Protein AF-A0A9Q0NGT5-F1 (afdb_monomer)

Solvent-accessible surface area (backbone atoms only — not comparable to full-atom values): 5508 Å² total; per-residue (Å²): 126,79,85,64,90,87,66,93,62,88,81,81,50,80,48,81,43,63,20,69,45,98,84,76,39,71,43,89,74,46,77,83,42,94,88,44,65,42,75,66,55,28,56,74,71,65,50,56,89,55,39,41,82,45,66,65,80,80,59,44,80,35,82,90,77,72,41,76,45,74,90,56,87,79,76,63,91,74,90,132

InterPro domains:
  IPR000007 Tubby, C-terminal [PF01167] (2-80)
  IPR000007 Tubby, C-terminal [PR01573] (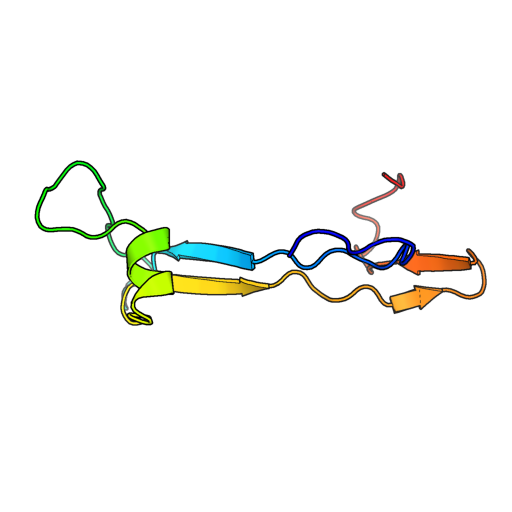54-71)
  IPR000007 Tubby, C-terminal [PR01573] (72-80)
  IPR025659 Tubby-like, C-terminal [G3DSA:3.20.90.10] (1-80)
  IPR025659 Tubby-like, C-terminal [SSF54518] (2-80)

Foldseek 3Di:
DDDDPDDPADDKDKDKAFDADPVRHGQDADPVDPPGDDRVRCVVVVVPPTMDIDIDDHFDQDPVVRDGDDDPVPPDDDDD

Organism: NCBI:txid35572

Nearest PDB structures (foldseek):
  1s31-assembly1_A  TM=8.894E-01  e=2.861E-08  Homo sapiens
  1c8z-assembly1_A  TM=7.954E-01  e=1.152E-07  Mus musculus
  1i7e-assembly1_A  TM=8.170E-01  e=6.909E-07  Mus musculus
  3c5n-assembly1_A  TM=8.310E-01  e=1.749E-06  Homo sapiens
  2fim-assembly1_A  TM=8.577E-01  e=2.973E-06  Homo sapiens

pLDDT: mean 83.55, std 12.73, range [50.59, 96.81]

Secondary structure (DSSP, 8-state):
----TT--PPPP-EEEEE-B-TTS-BP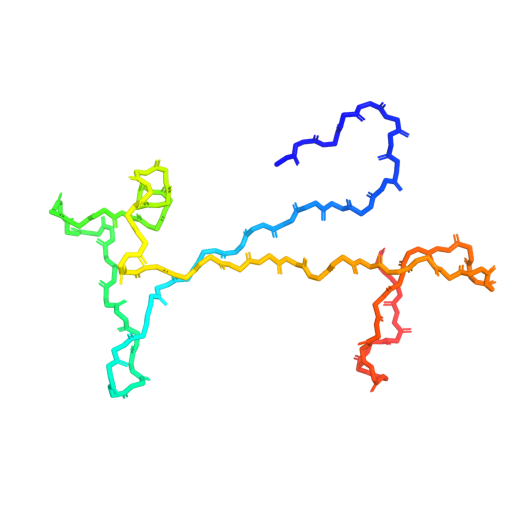P--TTSTTSPPHHHHHHTT--TTEEEEEPPPPEEETTTTEEE---TTS--S--

Mean predicted aligned error: 7.31 Å

Radius of gyration: 17.78 Å; Cα contacts (8 Å, |Δi|>4): 84; chains: 1; bounding box: 47×19×45 Å

Sequence (80 aa):
DTNILGFKGPRNMTVLLPGMTEEDQRVKISSADDADQGLLECWKAKNMDKIVELHNKTPVWNDDTQSYVLNFHGRVTQAS

Structure (mmCIF, N/CA/C/O backbone):
data_AF-A0A9Q0NGT5-F1
#
_entry.id   AF-A0A9Q0NGT5-F1
#
loop_
_atom_site.group_PDB
_atom_site.id
_atom_site.type_symbol
_atom_site.label_atom_id
_atom_site.label_alt_id
_atom_site.label_comp_id
_atom_site.label_asym_id
_atom_site.label_entity_id
_atom_site.label_seq_id
_atom_site.pdbx_PDB_ins_code
_atom_site.Cartn_x
_atom_site.Cartn_y
_atom_site.Cartn_z
_atom_site.occupancy
_atom_site.B_iso_or_equiv
_atom_site.auth_seq_id
_atom_site.auth_comp_id
_atom_site.auth_asym_id
_atom_site.auth_atom_id
_atom_site.pdbx_PDB_model_num
ATOM 1 N N . ASP A 1 1 ? 11.888 2.666 6.060 1.00 51.12 1 ASP A N 1
ATOM 2 C CA . ASP A 1 1 ? 13.250 2.241 5.691 1.00 51.12 1 ASP A CA 1
ATOM 3 C C . ASP A 1 1 ? 14.058 3.384 5.113 1.00 51.12 1 ASP A C 1
ATOM 5 O O . ASP A 1 1 ? 13.669 3.977 4.112 1.00 51.12 1 ASP A O 1
ATOM 9 N N . THR A 1 2 ? 15.158 3.725 5.780 1.00 53.59 2 THR A N 1
ATOM 10 C CA . THR A 1 2 ? 16.129 4.715 5.297 1.00 53.59 2 THR A CA 1
ATOM 11 C C . THR A 1 2 ? 17.115 4.011 4.377 1.00 53.59 2 THR A C 1
ATOM 13 O O . THR A 1 2 ? 17.564 2.913 4.694 1.00 53.59 2 THR A O 1
ATOM 16 N N . ASN A 1 3 ? 17.457 4.628 3.245 1.00 53.22 3 ASN A N 1
ATOM 17 C CA . ASN A 1 3 ? 18.422 4.046 2.321 1.00 53.22 3 ASN A CA 1
ATOM 18 C C . ASN A 1 3 ? 19.793 3.954 3.011 1.00 53.22 3 ASN A C 1
ATOM 20 O O . ASN A 1 3 ? 20.365 4.979 3.386 1.00 53.22 3 ASN A O 1
ATOM 24 N N . ILE A 1 4 ? 20.284 2.736 3.227 1.00 54.66 4 ILE A N 1
ATOM 25 C CA . ILE A 1 4 ? 21.566 2.496 3.888 1.00 54.66 4 ILE A CA 1
ATOM 26 C C . ILE A 1 4 ? 22.653 2.576 2.809 1.00 54.66 4 ILE A C 1
ATOM 28 O O . ILE A 1 4 ? 22.580 1.899 1.786 1.00 54.66 4 ILE A O 1
ATOM 32 N N . LEU A 1 5 ? 23.603 3.486 3.035 1.00 50.59 5 LEU A N 1
ATOM 33 C CA . LEU A 1 5 ? 24.841 3.760 2.297 1.00 50.59 5 LEU A CA 1
ATOM 34 C C . LEU A 1 5 ? 25.119 2.861 1.062 1.00 50.59 5 LEU A C 1
ATOM 36 O O . LEU A 1 5 ? 25.614 1.745 1.185 1.00 50.59 5 LEU A O 1
ATOM 40 N 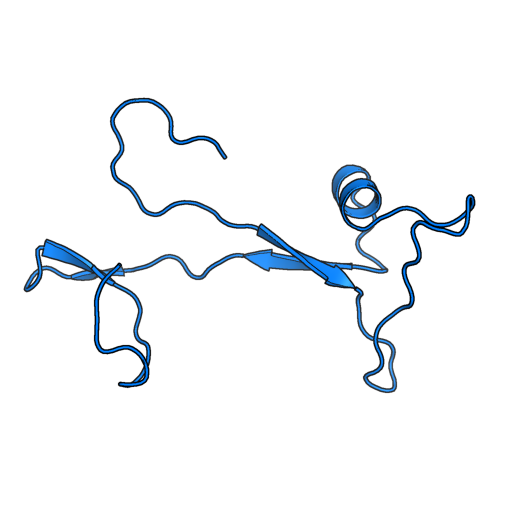N . GLY A 1 6 ? 24.865 3.386 -0.143 1.00 54.03 6 GLY A N 1
ATOM 41 C CA . GLY A 1 6 ? 25.423 2.859 -1.401 1.00 54.03 6 GLY A CA 1
ATOM 42 C C . GLY A 1 6 ? 24.487 2.041 -2.297 1.00 54.03 6 GLY A C 1
ATOM 43 O O . GLY A 1 6 ? 24.751 1.944 -3.495 1.00 54.03 6 GLY A O 1
ATOM 44 N N . PHE A 1 7 ? 23.362 1.530 -1.790 1.00 52.78 7 PHE A N 1
ATOM 45 C CA . PHE A 1 7 ? 22.405 0.794 -2.624 1.00 52.78 7 PHE A CA 1
ATOM 46 C C . PHE A 1 7 ? 21.405 1.747 -3.297 1.00 52.78 7 PHE A C 1
ATOM 48 O O . PHE A 1 7 ? 20.444 2.230 -2.699 1.00 52.78 7 PHE A O 1
ATOM 55 N N . LYS A 1 8 ? 21.609 2.025 -4.590 1.00 60.88 8 LYS A N 1
ATOM 56 C CA . LYS A 1 8 ? 20.620 2.705 -5.450 1.00 60.88 8 LYS A CA 1
ATOM 57 C C . LYS A 1 8 ? 19.520 1.729 -5.894 1.00 60.88 8 LYS A C 1
ATOM 59 O O . LYS A 1 8 ? 19.282 1.546 -7.082 1.00 60.88 8 LYS A O 1
ATOM 64 N N . GLY A 1 9 ? 18.900 1.059 -4.926 1.00 69.06 9 GLY A N 1
ATOM 65 C CA . GLY A 1 9 ? 17.754 0.186 -5.148 1.00 69.06 9 GLY A CA 1
ATOM 66 C C . GLY A 1 9 ? 16.423 0.943 -5.047 1.00 69.06 9 GLY A C 1
ATOM 67 O O . GLY A 1 9 ? 16.377 2.050 -4.498 1.00 69.06 9 GLY A O 1
ATOM 68 N N . PRO A 1 10 ? 15.329 0.353 -5.552 1.00 75.19 10 PRO A N 1
ATOM 69 C CA . PRO A 1 10 ? 13.974 0.827 -5.290 1.00 75.19 10 PRO A CA 1
ATOM 70 C C . PRO A 1 10 ? 13.718 0.996 -3.787 1.00 75.19 10 PRO A C 1
ATOM 72 O O . PRO A 1 10 ? 14.121 0.153 -2.988 1.00 75.19 10 PRO A O 1
ATOM 75 N N . ARG A 1 11 ? 13.041 2.078 -3.386 1.00 82.81 11 ARG A N 1
ATOM 76 C CA . ARG A 1 11 ? 12.670 2.302 -1.980 1.00 82.81 11 ARG A CA 1
ATOM 77 C C . ARG A 1 11 ? 11.433 1.483 -1.609 1.00 82.81 11 ARG A C 1
ATOM 79 O O . ARG A 1 11 ? 10.510 1.364 -2.415 1.00 82.81 11 ARG A O 1
ATOM 86 N N . ASN A 1 12 ? 11.391 1.003 -0.368 1.00 86.12 12 ASN A N 1
ATOM 87 C CA . ASN A 1 12 ? 10.185 0.428 0.225 1.00 86.12 12 ASN A CA 1
ATOM 88 C C . ASN A 1 12 ? 9.250 1.547 0.692 1.00 86.12 12 ASN A C 1
ATOM 90 O O . ASN A 1 12 ? 9.681 2.500 1.347 1.00 86.12 12 ASN A O 1
ATOM 94 N N . MET A 1 13 ? 7.968 1.412 0.381 1.00 91.44 13 MET A N 1
ATOM 95 C CA . MET A 1 13 ? 6.906 2.314 0.794 1.00 91.44 13 MET A CA 1
ATOM 96 C C . MET A 1 13 ? 5.742 1.498 1.351 1.00 91.44 13 MET A C 1
ATOM 98 O O . MET A 1 13 ? 5.203 0.623 0.674 1.00 91.44 13 MET A O 1
ATOM 102 N N . THR A 1 14 ? 5.348 1.835 2.575 1.00 94.56 14 THR A N 1
ATOM 103 C CA . THR A 1 14 ? 4.145 1.319 3.229 1.00 94.56 14 THR A CA 1
ATOM 104 C C . THR A 1 14 ? 3.096 2.422 3.259 1.00 94.56 14 THR A C 1
ATOM 106 O O . THR A 1 14 ? 3.392 3.551 3.653 1.00 94.56 14 THR A O 1
ATOM 109 N N . VAL A 1 15 ? 1.878 2.097 2.841 1.00 96.25 15 VAL A N 1
ATOM 110 C CA . VAL A 1 15 ? 0.714 2.984 2.875 1.00 96.25 15 VAL A CA 1
ATOM 111 C C . VAL A 1 15 ? -0.304 2.379 3.831 1.00 96.25 15 VAL A C 1
ATOM 113 O O . VAL A 1 15 ? -0.696 1.226 3.675 1.00 96.25 15 VAL A O 1
ATOM 116 N N . LEU A 1 16 ? -0.726 3.165 4.819 1.00 95.00 16 LEU A N 1
ATOM 117 C CA . LEU A 1 16 ? -1.756 2.782 5.779 1.00 95.00 16 LEU A CA 1
ATOM 118 C C . LEU A 1 16 ? -3.055 3.504 5.429 1.00 95.00 16 LEU A C 1
ATOM 120 O O . LEU A 1 16 ? -3.058 4.722 5.252 1.00 95.00 16 LEU A O 1
ATOM 124 N N . LEU A 1 17 ? -4.149 2.753 5.337 1.00 94.62 17 LEU A N 1
ATOM 125 C CA . LEU A 1 17 ? -5.493 3.269 5.080 1.00 94.62 17 LEU A CA 1
ATOM 126 C C . LEU A 1 17 ? -6.467 2.738 6.136 1.00 94.62 17 LEU A C 1
ATOM 128 O O . LEU A 1 17 ? -6.252 1.638 6.646 1.00 94.62 17 LEU A O 1
ATOM 132 N N . PRO A 1 18 ? -7.569 3.445 6.432 1.00 94.56 18 PRO A N 1
ATOM 133 C CA . PRO A 1 18 ? -8.671 2.841 7.164 1.00 94.56 18 PRO A CA 1
ATOM 134 C C . PRO A 1 18 ? -9.257 1.653 6.392 1.00 94.56 18 PRO A C 1
ATOM 136 O O . PRO A 1 18 ? -9.350 1.675 5.155 1.00 94.56 18 PRO A O 1
ATOM 139 N N . GLY A 1 19 ? -9.666 0.633 7.141 1.00 93.69 19 GLY A N 1
ATOM 140 C CA . GLY A 1 19 ? -10.360 -0.547 6.639 1.00 93.69 19 GLY A CA 1
ATOM 141 C C . GLY A 1 19 ? -11.708 -0.223 6.005 1.00 93.69 19 GLY A C 1
ATOM 142 O O . GLY A 1 19 ? -12.127 0.936 5.941 1.00 93.69 19 GLY A O 1
ATOM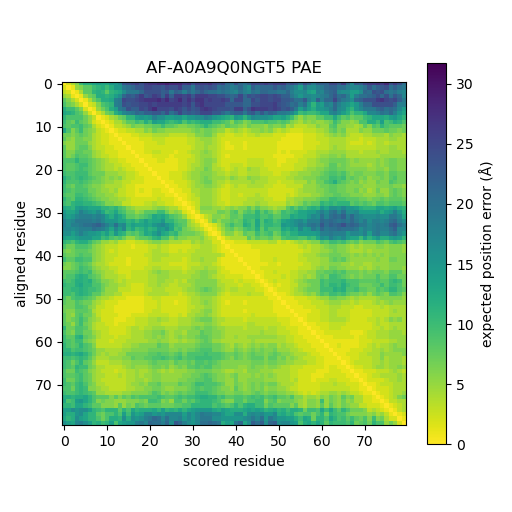 143 N N . MET A 1 20 ? -12.376 -1.266 5.524 1.00 94.81 20 MET A N 1
ATOM 144 C CA . MET A 1 20 ? -13.703 -1.178 4.917 1.00 94.81 20 MET A CA 1
ATOM 145 C C . MET A 1 20 ? -14.720 -1.914 5.790 1.00 94.81 20 MET A C 1
ATOM 147 O O . MET A 1 20 ? -14.384 -2.939 6.378 1.00 94.81 20 MET A O 1
ATOM 151 N N . THR A 1 21 ? -15.938 -1.389 5.887 1.00 93.50 21 THR A N 1
ATOM 152 C CA . THR A 1 21 ? -17.092 -2.103 6.444 1.00 93.50 21 THR A CA 1
ATOM 153 C C . THR A 1 21 ? -17.675 -3.059 5.400 1.00 93.50 21 THR A C 1
ATOM 155 O O . THR A 1 21 ? -17.272 -3.032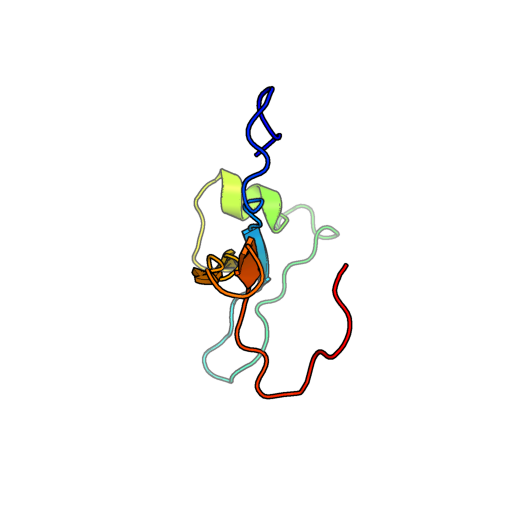 4.235 1.00 93.50 21 THR A O 1
ATOM 158 N N . GLU A 1 22 ? -18.634 -3.896 5.799 1.00 94.19 22 GLU A N 1
ATOM 159 C CA . GLU A 1 22 ? -19.322 -4.823 4.887 1.00 94.19 22 GLU A CA 1
ATOM 160 C C . GLU A 1 22 ? -20.142 -4.093 3.804 1.00 94.19 22 GLU A C 1
ATOM 162 O O . GLU A 1 22 ? -20.402 -4.648 2.742 1.00 94.19 22 GLU A O 1
ATOM 167 N N . GLU A 1 23 ? -20.497 -2.826 4.035 1.00 96.81 23 GLU A N 1
ATOM 168 C CA . GLU A 1 23 ? -21.201 -1.945 3.094 1.00 96.81 23 GLU A CA 1
ATOM 169 C C . GLU A 1 23 ? -20.259 -1.112 2.203 1.00 96.81 23 GLU A C 1
ATOM 171 O O . GLU A 1 23 ? -20.648 -0.057 1.686 1.00 96.81 23 GLU A O 1
ATOM 176 N N . ASP A 1 24 ? -19.000 -1.531 2.061 1.00 94.19 24 ASP A N 1
ATOM 177 C CA . ASP A 1 24 ? -17.977 -0.830 1.280 1.00 94.19 24 ASP A CA 1
ATOM 178 C C . ASP A 1 24 ? -17.771 0.642 1.711 1.00 94.19 24 ASP A C 1
ATOM 180 O O . ASP A 1 24 ? -17.438 1.510 0.898 1.00 94.19 24 ASP A O 1
ATOM 184 N N . GLN A 1 25 ? -17.918 0.947 3.007 1.00 95.69 25 GLN A N 1
ATOM 185 C CA . GLN A 1 25 ? -17.595 2.262 3.579 1.00 95.69 25 GLN A CA 1
ATOM 186 C C . GLN A 1 25 ? -16.282 2.230 4.363 1.00 95.69 25 GLN A C 1
ATOM 188 O O . GLN A 1 25 ? -15.886 1.198 4.889 1.00 95.69 25 GLN A O 1
ATOM 193 N N . ARG A 1 26 ? -15.585 3.368 4.484 1.00 92.94 26 ARG A N 1
ATOM 194 C CA . ARG A 1 26 ? -14.363 3.441 5.305 1.00 92.94 26 ARG A CA 1
ATOM 195 C C . ARG A 1 26 ? -14.704 3.326 6.788 1.00 92.94 26 ARG A C 1
ATOM 197 O O . ARG A 1 26 ? -15.563 4.053 7.284 1.00 92.94 26 ARG A O 1
ATOM 204 N N . VAL A 1 27 ? -13.953 2.499 7.514 1.00 91.75 27 VAL A N 1
ATOM 205 C CA . VAL A 1 27 ? -13.950 2.518 8.981 1.00 91.75 27 VAL A CA 1
ATOM 206 C C . VAL A 1 27 ? -13.501 3.905 9.443 1.00 91.75 27 VAL A C 1
ATOM 208 O O . VAL A 1 27 ? -12.474 4.421 8.997 1.00 91.75 27 VAL A O 1
ATOM 211 N N . LYS A 1 28 ? -14.277 4.536 10.327 1.00 89.12 28 LYS A N 1
ATOM 212 C CA . LYS A 1 28 ? -13.940 5.858 10.858 1.00 89.12 28 LYS A CA 1
ATOM 213 C C . LYS A 1 28 ? -12.738 5.739 11.797 1.00 89.12 28 LYS A C 1
ATOM 215 O O . LYS A 1 28 ? -12.761 4.951 12.738 1.00 89.12 28 LYS A O 1
ATOM 220 N N . ILE A 1 29 ? -11.708 6.536 11.535 1.00 86.44 29 ILE A N 1
ATOM 221 C CA . ILE A 1 29 ? -10.547 6.715 12.409 1.00 86.44 29 ILE A CA 1
ATOM 222 C C . ILE A 1 29 ? -10.367 8.220 12.576 1.00 86.44 29 ILE A C 1
ATOM 224 O O . ILE A 1 29 ? -10.190 8.935 11.589 1.00 86.44 29 ILE A O 1
ATOM 228 N N . SER A 1 30 ? -10.464 8.700 13.811 1.00 80.31 30 SER A N 1
ATOM 229 C CA . SER A 1 30 ? -10.375 10.115 14.156 1.00 80.31 30 SER A CA 1
ATOM 230 C C . SER A 1 30 ? -9.314 10.293 15.228 1.00 80.31 30 SER A C 1
ATOM 232 O O . SER A 1 30 ? -9.457 9.779 16.326 1.00 80.31 30 SER A O 1
ATOM 234 N N . SER A 1 31 ? -8.264 11.056 14.934 1.00 70.56 31 SER A N 1
ATOM 235 C CA . SER A 1 31 ? -7.267 11.437 15.947 1.00 70.56 31 SER A CA 1
ATOM 236 C C . SER A 1 31 ? -7.771 12.524 16.904 1.00 70.56 31 SER A C 1
ATOM 238 O O . SER A 1 31 ? -7.013 12.975 17.754 1.00 70.56 31 SER A O 1
ATOM 240 N N . ALA A 1 32 ? -9.008 13.001 16.720 1.00 73.88 32 ALA A N 1
ATOM 241 C CA . ALA A 1 32 ? -9.625 14.010 17.576 1.00 73.88 32 ALA A CA 1
ATOM 242 C C . ALA A 1 32 ? -10.359 13.400 18.780 1.00 73.88 32 ALA A C 1
ATOM 244 O O . ALA A 1 32 ? -10.675 14.124 19.719 1.00 73.88 32 ALA A O 1
ATOM 245 N N . ASP A 1 33 ? -10.641 12.097 18.745 1.00 66.81 33 ASP A N 1
ATOM 246 C CA . ASP A 1 33 ? -11.288 11.387 19.839 1.00 66.81 33 ASP A CA 1
ATOM 247 C C . ASP A 1 33 ? -10.201 10.697 20.678 1.00 66.81 33 ASP A C 1
ATOM 249 O O . ASP A 1 33 ? -9.502 9.822 20.177 1.00 66.81 33 ASP A O 1
ATOM 253 N N . ASP A 1 34 ? -10.059 11.063 21.958 1.00 66.25 34 ASP A N 1
ATOM 254 C CA . ASP A 1 34 ? -8.995 10.548 22.850 1.00 66.25 34 ASP A CA 1
ATOM 255 C C . ASP A 1 34 ? -8.994 9.013 23.003 1.00 66.25 34 ASP A C 1
ATOM 257 O O . ASP A 1 34 ? -7.992 8.414 23.398 1.00 66.25 34 ASP A O 1
ATOM 261 N N . ALA A 1 35 ? -10.126 8.364 22.714 1.00 68.25 35 ALA A N 1
ATOM 262 C CA . ALA A 1 35 ? -10.272 6.913 22.766 1.00 68.25 35 ALA A CA 1
ATOM 263 C C . ALA A 1 35 ? -9.786 6.200 21.490 1.00 68.25 35 ALA A C 1
ATOM 265 O O . ALA A 1 35 ? -9.505 4.999 21.540 1.00 68.25 35 ALA A O 1
ATOM 266 N N . ASP A 1 36 ? -9.698 6.905 20.358 1.00 68.31 36 ASP A N 1
ATOM 267 C CA . ASP A 1 36 ? -9.355 6.314 19.069 1.00 68.31 36 ASP A CA 1
ATOM 268 C C . ASP A 1 36 ? -7.858 6.468 18.770 1.00 68.31 36 ASP A C 1
ATOM 270 O O . ASP A 1 36 ? -7.274 7.550 18.778 1.00 68.31 36 ASP A O 1
ATOM 274 N N . GLN A 1 37 ? -7.217 5.341 18.467 1.00 77.06 37 GLN A N 1
ATOM 275 C CA . GLN A 1 37 ? -5.825 5.312 18.032 1.00 77.06 37 GLN A CA 1
ATOM 276 C C . GLN A 1 37 ? -5.724 5.729 16.558 1.00 77.06 37 GLN A C 1
ATOM 278 O O . GLN A 1 37 ? -6.512 5.291 15.716 1.00 77.06 37 GLN A O 1
ATOM 283 N N . GLY A 1 38 ? -4.734 6.564 16.230 1.00 87.62 38 GLY A N 1
ATOM 284 C CA . GLY A 1 38 ? -4.421 6.923 14.849 1.00 87.62 38 GLY A CA 1
ATOM 285 C C . GLY A 1 38 ? -3.900 5.733 14.031 1.00 87.62 38 GLY A C 1
ATOM 286 O O . GLY A 1 38 ? -3.562 4.672 14.557 1.00 87.62 38 GLY A O 1
ATOM 287 N N . LEU A 1 39 ? -3.818 5.906 12.706 1.00 91.12 39 LEU A N 1
ATOM 288 C CA . LEU A 1 39 ? -3.390 4.845 11.777 1.00 91.12 39 LEU A CA 1
ATOM 289 C C . LEU A 1 39 ? -2.015 4.263 12.133 1.00 91.12 39 LEU A C 1
ATOM 291 O O . LEU A 1 39 ? -1.809 3.051 12.059 1.00 91.12 39 LEU A O 1
ATOM 295 N N . LEU A 1 40 ? -1.070 5.129 12.507 1.00 90.62 40 LEU A N 1
ATOM 296 C CA . LEU A 1 40 ? 0.296 4.718 12.809 1.00 90.62 40 LEU A CA 1
ATOM 297 C C . LEU A 1 40 ? 0.371 3.962 14.140 1.00 90.62 40 LEU A C 1
ATOM 299 O O . LEU A 1 40 ? 1.119 2.991 14.247 1.00 90.62 40 LEU A O 1
ATOM 303 N N . GLU A 1 41 ? -0.396 4.391 15.141 1.00 89.69 41 GLU A N 1
ATOM 304 C CA . GLU A 1 41 ? -0.503 3.737 16.443 1.00 89.69 41 GLU A CA 1
ATOM 305 C C . GLU A 1 41 ? -1.102 2.334 16.297 1.00 89.69 41 GLU A C 1
ATOM 307 O O . GLU A 1 41 ? -0.490 1.373 16.766 1.00 89.69 41 GLU A O 1
ATOM 312 N N . CYS A 1 42 ? -2.213 2.198 15.561 1.00 89.50 42 CYS A N 1
ATOM 313 C CA . CYS A 1 42 ? -2.829 0.904 15.250 1.00 89.50 42 CYS A CA 1
ATOM 314 C C . CYS A 1 42 ? -1.830 -0.050 14.579 1.00 89.50 42 CYS A C 1
ATOM 316 O O . CYS A 1 42 ? -1.682 -1.200 14.996 1.00 89.50 42 CYS A O 1
ATOM 318 N N . TRP A 1 43 ? -1.083 0.440 13.584 1.00 92.38 43 TRP A N 1
ATOM 319 C CA . TRP A 1 43 ? -0.090 -0.367 12.873 1.00 92.38 43 TRP A CA 1
ATOM 320 C C . TRP A 1 43 ? 1.079 -0.800 13.766 1.00 92.38 43 TRP A C 1
ATOM 322 O O . TRP A 1 43 ? 1.492 -1.962 13.734 1.00 92.38 43 TRP A O 1
ATOM 332 N N . LYS A 1 44 ? 1.594 0.105 14.610 1.00 90.94 44 LYS A N 1
ATOM 333 C CA . LYS A 1 44 ? 2.651 -0.214 15.586 1.00 90.94 44 LYS A CA 1
ATOM 334 C C . LYS A 1 44 ? 2.182 -1.235 16.623 1.00 90.94 44 LYS A C 1
ATOM 336 O O . LYS A 1 44 ? 2.954 -2.120 16.980 1.00 90.94 44 LYS A O 1
ATOM 341 N N . ALA A 1 45 ? 0.928 -1.134 17.064 1.00 90.75 45 ALA A N 1
ATOM 342 C CA . ALA A 1 45 ? 0.293 -2.076 17.983 1.00 90.75 45 ALA A CA 1
ATOM 343 C C . ALA A 1 45 ? -0.118 -3.403 17.315 1.00 90.75 45 ALA A C 1
ATOM 345 O O . ALA A 1 45 ? -0.603 -4.297 18.004 1.00 90.75 45 ALA A O 1
ATOM 346 N N . LYS A 1 46 ? 0.070 -3.541 15.991 1.00 90.19 46 LYS A N 1
ATOM 347 C CA . LYS A 1 46 ? -0.374 -4.691 15.183 1.00 90.19 46 LYS A CA 1
ATOM 348 C C . LYS A 1 46 ? -1.882 -4.958 15.271 1.00 90.19 46 LYS A C 1
ATOM 350 O O . LYS A 1 46 ? -2.328 -6.080 15.051 1.00 90.19 46 LYS A O 1
ATOM 355 N N . ASN A 1 47 ? -2.664 -3.912 15.532 1.00 87.75 47 ASN A N 1
ATOM 356 C CA . ASN A 1 47 ? -4.118 -3.956 15.487 1.00 87.75 47 ASN A CA 1
ATOM 357 C C . ASN A 1 47 ? -4.592 -3.699 14.048 1.00 87.75 47 ASN A C 1
ATOM 359 O O . ASN A 1 47 ? -4.733 -2.550 13.626 1.00 87.75 47 ASN A O 1
ATOM 363 N N . MET A 1 48 ? -4.786 -4.779 13.290 1.00 87.81 48 MET A N 1
ATOM 364 C CA . MET A 1 48 ? -5.091 -4.725 11.855 1.00 87.81 48 MET A CA 1
ATOM 365 C C . MET A 1 48 ? -6.594 -4.730 11.545 1.00 87.81 48 MET A C 1
ATOM 367 O O . MET A 1 48 ? -6.968 -4.592 10.387 1.00 87.81 48 MET A O 1
ATOM 371 N N . ASP A 1 49 ? -7.463 -4.828 12.552 1.00 88.12 49 ASP A N 1
ATOM 372 C CA . ASP A 1 49 ? -8.913 -4.967 12.347 1.00 88.12 49 ASP A CA 1
ATOM 373 C C . ASP A 1 49 ? -9.535 -3.730 11.680 1.00 88.12 49 ASP A C 1
ATOM 375 O O . ASP A 1 49 ? -10.513 -3.819 10.941 1.00 88.12 49 ASP A O 1
ATOM 379 N N . LYS A 1 50 ? -8.957 -2.551 11.936 1.00 88.38 50 LYS A N 1
ATOM 380 C CA . LYS A 1 50 ? -9.460 -1.258 11.448 1.00 88.38 50 LYS A CA 1
ATOM 381 C C . LYS A 1 50 ? -8.623 -0.654 10.326 1.00 88.38 50 LYS A C 1
ATOM 383 O O . LYS A 1 50 ? -8.986 0.413 9.830 1.00 88.38 50 LYS A O 1
ATOM 388 N N . ILE A 1 51 ? -7.506 -1.270 9.943 1.00 93.44 51 ILE A N 1
ATOM 389 C CA . ILE A 1 51 ? -6.562 -0.684 8.987 1.00 93.44 51 ILE A CA 1
ATOM 390 C C . ILE A 1 51 ? -6.172 -1.673 7.897 1.00 93.44 51 ILE A C 1
ATOM 392 O O . ILE A 1 51 ? -6.113 -2.878 8.103 1.00 93.44 51 ILE A O 1
ATOM 396 N N . VAL A 1 52 ? -5.847 -1.136 6.730 1.00 95.56 52 VAL A N 1
ATOM 397 C CA . VAL A 1 52 ? -5.280 -1.883 5.612 1.00 95.56 52 VAL A CA 1
ATOM 398 C C . VAL A 1 52 ? -3.863 -1.381 5.388 1.00 95.56 52 VAL A C 1
ATOM 400 O O . VAL A 1 52 ? -3.638 -0.188 5.172 1.00 95.56 52 VAL A O 1
ATOM 403 N N . GLU A 1 53 ? -2.912 -2.307 5.442 1.00 95.69 53 GLU A N 1
ATOM 404 C CA . GLU A 1 53 ? -1.518 -2.071 5.088 1.00 95.69 53 GLU A CA 1
ATOM 405 C C . GLU A 1 53 ? -1.291 -2.461 3.628 1.00 95.69 53 GLU A C 1
ATOM 407 O O . GLU A 1 53 ? -1.570 -3.584 3.209 1.00 95.69 53 GLU A O 1
ATOM 412 N N . LEU A 1 54 ? -0.790 -1.510 2.845 1.00 96.69 54 LEU A N 1
ATOM 413 C CA . LEU A 1 54 ? -0.417 -1.703 1.453 1.00 96.69 54 LEU A CA 1
ATOM 414 C C . LEU A 1 54 ? 1.071 -1.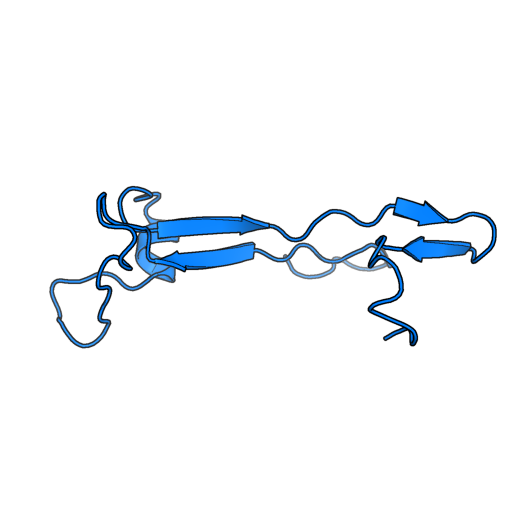431 1.287 1.00 96.69 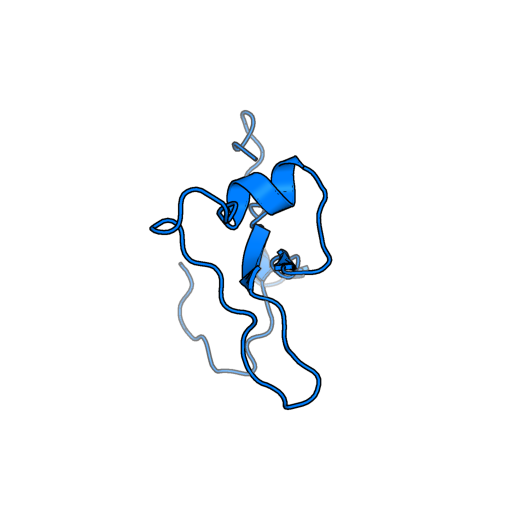54 LEU A C 1
ATOM 416 O O . LEU A 1 54 ? 1.640 -0.557 1.942 1.00 96.69 54 LEU A O 1
ATOM 420 N N . HIS A 1 55 ? 1.679 -2.122 0.333 1.00 95.44 55 HIS A N 1
ATOM 421 C CA . HIS A 1 55 ? 3.062 -1.894 -0.057 1.00 95.44 55 HIS A CA 1
ATOM 422 C C . HIS A 1 55 ? 3.135 -1.521 -1.531 1.00 95.44 55 HIS A C 1
ATOM 424 O O . HIS A 1 55 ? 2.325 -1.978 -2.345 1.00 95.44 55 HIS A O 1
ATOM 430 N N . ASN A 1 56 ? 4.111 -0.688 -1.891 1.00 91.69 56 ASN A N 1
ATOM 431 C CA . ASN A 1 56 ? 4.391 -0.448 -3.298 1.00 91.69 56 ASN A CA 1
ATOM 432 C C . ASN A 1 56 ? 4.786 -1.757 -3.990 1.00 91.69 56 ASN A C 1
ATOM 434 O O . ASN A 1 56 ? 5.500 -2.593 -3.437 1.00 91.69 56 ASN A O 1
ATOM 438 N N . LYS A 1 57 ? 4.368 -1.906 -5.247 1.00 91.56 57 LYS A N 1
ATOM 439 C CA . LYS A 1 57 ? 4.829 -3.014 -6.078 1.00 91.56 57 LYS A CA 1
ATOM 440 C C . LYS A 1 57 ? 6.334 -2.880 -6.315 1.00 91.56 57 LYS A C 1
ATOM 442 O O . LYS A 1 57 ? 6.803 -1.813 -6.717 1.00 91.56 57 LYS A O 1
ATOM 447 N N . THR A 1 58 ? 7.073 -3.967 -6.106 1.00 89.19 58 THR A N 1
ATOM 448 C CA . THR A 1 58 ? 8.503 -4.030 -6.420 1.00 89.19 58 THR A CA 1
ATOM 449 C C . THR A 1 58 ? 8.701 -3.849 -7.928 1.00 89.19 58 THR A C 1
ATOM 451 O O . THR A 1 58 ? 8.074 -4.575 -8.708 1.00 89.19 58 THR A O 1
ATOM 454 N N . PRO A 1 59 ? 9.516 -2.876 -8.370 1.00 88.69 59 PRO A N 1
ATOM 455 C CA . PRO A 1 59 ? 9.799 -2.703 -9.786 1.00 88.69 59 PRO A CA 1
ATOM 456 C C . PRO A 1 59 ? 10.695 -3.834 -10.297 1.00 88.69 59 PRO A C 1
ATOM 458 O O . PRO A 1 59 ? 11.425 -4.470 -9.537 1.00 88.69 59 PRO A O 1
ATOM 461 N N . VAL A 1 60 ? 10.643 -4.068 -11.602 1.00 88.88 60 VAL A N 1
ATOM 462 C CA . VAL A 1 60 ? 11.399 -5.120 -12.286 1.00 88.88 60 VAL A CA 1
ATOM 463 C C . VAL A 1 60 ? 12.581 -4.484 -13.007 1.00 88.88 60 VAL A C 1
ATOM 465 O O . VAL A 1 60 ? 12.456 -3.384 -13.539 1.00 88.88 60 VAL A O 1
ATOM 468 N N . TRP A 1 61 ? 13.731 -5.152 -13.011 1.00 87.75 61 TRP A N 1
ATOM 469 C CA . TRP A 1 61 ? 14.884 -4.720 -13.797 1.00 87.75 61 TRP A CA 1
ATOM 470 C C . TRP A 1 61 ? 14.587 -4.825 -15.299 1.00 87.75 61 TRP A C 1
ATOM 472 O O . TRP A 1 61 ? 14.071 -5.844 -15.756 1.00 87.75 61 TRP A O 1
ATOM 482 N N . ASN A 1 62 ? 14.897 -3.774 -16.053 1.00 85.50 62 ASN A N 1
ATOM 483 C CA . ASN A 1 62 ? 14.819 -3.748 -17.507 1.00 85.50 62 ASN A CA 1
ATOM 484 C C . ASN A 1 62 ? 16.233 -3.608 -18.084 1.00 85.50 62 ASN A C 1
ATOM 486 O O . ASN A 1 62 ? 16.904 -2.603 -17.840 1.00 85.50 62 ASN A O 1
ATOM 490 N N . ASP A 1 63 ? 16.665 -4.612 -18.850 1.00 90.38 63 ASP A N 1
ATOM 491 C CA . ASP A 1 63 ? 17.997 -4.656 -19.458 1.00 90.38 63 ASP A CA 1
ATOM 492 C C . ASP A 1 63 ? 18.178 -3.658 -20.612 1.00 90.38 63 ASP A C 1
ATOM 494 O O . ASP A 1 63 ? 19.281 -3.153 -20.807 1.00 90.38 63 ASP A O 1
ATOM 498 N N . ASP A 1 64 ? 17.123 -3.300 -21.341 1.00 88.56 64 ASP A N 1
ATOM 499 C CA . ASP A 1 64 ? 17.219 -2.352 -22.458 1.00 88.56 64 ASP A CA 1
ATOM 500 C C . ASP A 1 64 ? 17.461 -0.923 -21.957 1.00 88.56 64 ASP A C 1
ATOM 502 O O . ASP A 1 64 ? 18.252 -0.169 -22.525 1.00 88.56 64 ASP A O 1
ATOM 506 N N . THR A 1 65 ? 16.788 -0.543 -20.867 1.00 86.00 65 THR A N 1
ATOM 507 C CA . THR A 1 65 ? 16.909 0.791 -20.259 1.00 86.00 65 THR A CA 1
ATOM 508 C C . THR A 1 65 ? 17.891 0.843 -19.091 1.00 86.00 65 THR A C 1
ATOM 510 O O . THR A 1 65 ? 18.121 1.928 -18.555 1.00 86.00 65 THR A O 1
ATOM 513 N N . GLN A 1 66 ? 18.453 -0.303 -18.685 1.00 84.56 66 GLN A N 1
ATOM 514 C CA . GLN A 1 66 ? 19.362 -0.458 -17.540 1.00 84.56 66 GLN A CA 1
ATOM 515 C C . GLN A 1 66 ? 18.805 0.182 -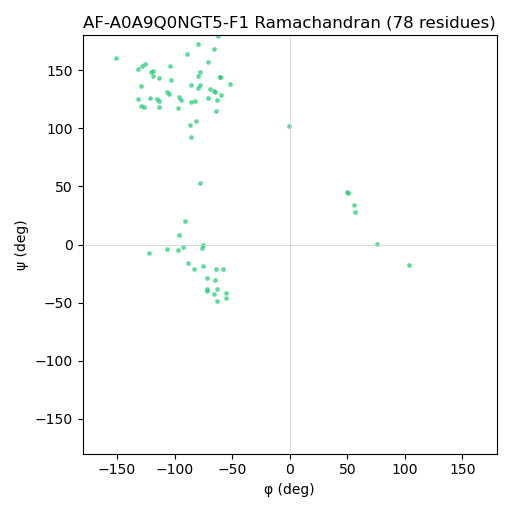16.254 1.00 84.56 66 GLN A C 1
ATOM 517 O O . GLN A 1 66 ? 19.494 0.912 -15.535 1.00 84.56 66 GLN A O 1
ATOM 522 N N . SER A 1 67 ? 17.517 -0.041 -15.983 1.00 83.62 67 SER A N 1
ATOM 523 C CA . SER A 1 67 ? 16.806 0.610 -14.8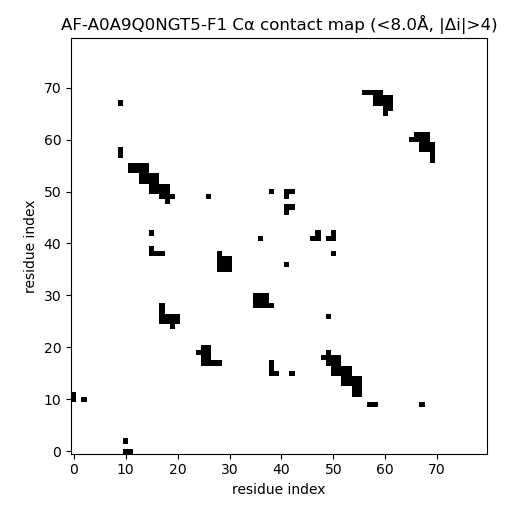79 1.00 83.62 67 SER A CA 1
ATOM 524 C C . SER A 1 67 ? 15.662 -0.238 -14.317 1.00 83.62 67 SER A C 1
ATOM 526 O O . SER A 1 67 ? 15.165 -1.160 -14.959 1.00 83.62 67 SER A O 1
ATOM 528 N N . TYR A 1 68 ? 15.232 0.070 -13.089 1.00 85.50 68 TYR A N 1
ATOM 529 C CA . TYR A 1 68 ? 14.062 -0.556 -12.467 1.00 85.50 68 TYR A CA 1
ATOM 530 C C . TYR A 1 68 ? 12.770 0.120 -12.941 1.00 85.50 68 TYR A C 1
ATOM 532 O O . TYR A 1 68 ? 12.592 1.321 -12.744 1.00 85.50 68 TYR A O 1
ATOM 540 N N . VAL A 1 69 ? 11.846 -0.655 -13.510 1.00 86.69 69 VAL A N 1
ATOM 541 C CA . VAL A 1 69 ? 10.607 -0.159 -14.125 1.00 86.69 69 VAL A CA 1
ATOM 542 C C . VAL A 1 69 ? 9.353 -0.833 -13.562 1.00 86.69 69 VAL A C 1
ATOM 544 O O . VAL A 1 69 ? 9.374 -1.967 -13.080 1.00 86.69 69 VAL A O 1
ATOM 547 N N . LEU A 1 70 ? 8.222 -0.133 -13.658 1.00 90.00 70 LEU A N 1
ATOM 548 C CA . LEU A 1 70 ? 6.883 -0.681 -13.436 1.00 90.00 70 LEU A CA 1
ATOM 549 C C . LEU A 1 70 ? 6.063 -0.548 -14.718 1.00 90.00 70 LEU A C 1
ATOM 551 O O . LEU A 1 70 ? 6.173 0.437 -15.445 1.00 90.00 70 LEU A O 1
ATOM 555 N N . ASN A 1 71 ? 5.202 -1.530 -14.977 1.00 89.06 71 ASN A N 1
ATOM 556 C CA . ASN A 1 71 ? 4.281 -1.463 -16.102 1.00 89.06 71 ASN A CA 1
ATOM 557 C C . ASN A 1 71 ? 3.053 -0.613 -15.740 1.00 89.06 71 ASN A C 1
ATOM 559 O O . ASN A 1 71 ? 2.158 -1.063 -15.022 1.00 89.06 71 ASN A O 1
ATOM 563 N N . PHE A 1 72 ? 3.004 0.600 -16.287 1.00 90.44 72 PHE A N 1
ATOM 564 C CA . PHE A 1 72 ? 1.882 1.527 -16.141 1.00 90.44 72 PHE A CA 1
ATOM 565 C C . PHE A 1 72 ? 0.883 1.483 -17.311 1.00 90.44 72 PHE A C 1
ATOM 567 O O . PHE A 1 72 ? -0.004 2.330 -17.367 1.00 90.44 72 PHE A O 1
ATOM 574 N N . HIS A 1 73 ? 1.000 0.531 -18.247 1.00 88.31 73 HIS A N 1
ATOM 575 C CA . HIS A 1 73 ? 0.122 0.393 -19.422 1.00 88.31 73 HIS A CA 1
ATOM 576 C C . HIS A 1 73 ? -0.058 1.710 -20.202 1.00 88.31 73 HIS A C 1
ATOM 578 O O . HIS A 1 73 ? -1.173 2.115 -20.521 1.00 88.31 73 HIS A O 1
ATOM 584 N N . GLY A 1 74 ? 1.044 2.429 -20.438 1.00 85.75 74 GLY A N 1
ATOM 585 C CA . GLY A 1 74 ? 1.044 3.709 -21.157 1.00 85.75 74 GLY A CA 1
ATOM 586 C C . GLY A 1 74 ? 0.533 4.917 -20.361 1.00 85.75 74 GLY A C 1
ATOM 587 O O . GLY A 1 74 ? 0.522 6.020 -20.896 1.00 85.75 74 GLY A O 1
ATOM 588 N N . ARG A 1 75 ? 0.141 4.759 -19.086 1.00 91.06 75 ARG A N 1
ATOM 589 C CA . ARG A 1 75 ? -0.325 5.878 -18.239 1.00 91.06 75 ARG A CA 1
ATOM 590 C C . ARG A 1 75 ? 0.797 6.783 -17.728 1.00 91.06 75 ARG A C 1
ATOM 592 O O . ARG A 1 75 ? 0.523 7.897 -17.297 1.00 91.06 75 ARG A O 1
ATOM 599 N N . VAL A 1 76 ? 2.038 6.303 -17.750 1.00 87.31 76 VAL A N 1
ATOM 600 C CA . VAL A 1 76 ? 3.229 7.059 -17.341 1.00 87.31 76 VAL A CA 1
ATOM 601 C C . VAL A 1 76 ? 4.187 7.108 -18.521 1.00 87.31 76 VAL A C 1
ATOM 603 O O . VAL A 1 76 ? 4.520 6.068 -19.085 1.00 87.31 76 VAL A O 1
ATOM 606 N N . THR A 1 77 ? 4.608 8.317 -18.894 1.00 77.50 77 THR A N 1
ATOM 607 C CA . THR A 1 77 ? 5.438 8.576 -20.083 1.00 77.50 77 THR A CA 1
ATOM 608 C C . THR A 1 77 ? 6.760 9.275 -19.765 1.00 77.50 77 THR A C 1
ATOM 610 O O . THR A 1 77 ? 7.599 9.405 -20.651 1.00 77.50 77 THR A O 1
ATOM 613 N N . GLN A 1 78 ? 6.973 9.704 -18.517 1.00 73.69 78 GLN A N 1
ATOM 614 C CA . GLN A 1 78 ? 8.205 10.355 -18.070 1.00 73.69 78 GLN A CA 1
ATOM 615 C C . GLN A 1 78 ? 8.731 9.674 -16.806 1.00 73.69 78 GLN A C 1
ATOM 617 O O . GLN A 1 78 ? 7.957 9.345 -15.906 1.00 73.69 78 GLN A O 1
ATOM 622 N N . ALA A 1 79 ? 10.044 9.448 -16.763 1.00 67.50 79 ALA A N 1
ATOM 623 C CA . ALA A 1 79 ? 10.735 8.944 -15.582 1.00 67.50 79 ALA A CA 1
ATOM 624 C C . ALA A 1 79 ? 10.948 10.074 -14.558 1.00 67.50 79 ALA A C 1
ATOM 626 O O . ALA A 1 79 ? 11.112 11.232 -14.946 1.00 67.50 79 ALA A O 1
ATOM 627 N N . SER A 1 80 ? 10.941 9.726 -13.267 1.00 67.88 80 SER A N 1
ATOM 628 C CA . SER A 1 80 ? 11.192 10.629 -12.130 1.00 67.88 80 SER A CA 1
ATOM 629 C C . SER A 1 80 ? 12.588 10.460 -11.551 1.00 67.88 80 SER A C 1
ATOM 631 O O . SER A 1 80 ? 12.990 9.278 -11.434 1.00 67.88 80 SER A O 1
#